Protein AF-A0A7C8DR18-F1 (afdb_monomer)

Secondary structure (DSSP, 8-state):
-HHHHHHHHHHHHHHHHHHHHHTHHHHSSEE--EEEETTEEEE---EEHHHHHHHHHHHHHHHHHHHHHHHHHHHHHHHHHHHHHHHHHHHHHHHHHHS-------------S---

Mean predicted aligned error: 16.56 Å

pLDDT: mean 70.74, std 14.82, range [39.31, 89.0]

Radius of gyration: 35.94 Å; Cα contacts (8 Å, |Δi|>4): 37; chains: 1; bounding box: 86×58×85 Å

Solvent-accessible surface area (backbone atoms only — not comparable to full-atom values): 6935 Å² total; per-residue (Å²): 110,72,65,58,55,51,51,51,52,53,53,51,52,51,51,53,50,53,52,49,64,72,41,38,73,74,27,62,43,64,45,65,54,76,51,83,48,101,88,47,88,53,81,47,75,62,44,33,48,48,58,55,51,50,52,55,48,51,52,50,52,51,52,52,50,54,51,56,51,51,53,56,52,52,54,53,51,53,54,52,52,52,53,50,50,53,54,51,51,53,50,51,52,51,52,66,68,66,45,80,77,77,75,70,80,82,75,86,92,76,94,78,78,77,95,124

Sequence (116 aa):
MRHLKVIVVILFLLVVVVLAVQNYAALSTPISFKAHLFFFEHDTDGMSVFMIAIIAFLVGVIAVWVYGIGERLSIKKELNSLTKEVREKEKELNSLRNLPVTTRDMEPEKLAEAQD

Foldseek 3Di:
DVVVVVVVVVVVVVVVVVVCVVCVVVQQDFDFDQDPDVPDGDGDDRDGNVVVVVVVVVVVVVVVVVVVVVVVVVVVVVVVVVVVVVVVVVVVVVVVVPPPPCPPDDDDDPPDDDPD

Structure (mmCIF, N/CA/C/O backbone):
data_AF-A0A7C8DR18-F1
#
_entry.id   AF-A0A7C8DR18-F1
#
loop_
_atom_site.group_PDB
_atom_site.id
_atom_site.type_symbol
_atom_site.label_atom_id
_atom_site.label_alt_id
_atom_site.label_comp_id
_atom_site.label_asym_id
_atom_site.label_entity_id
_atom_site.label_seq_id
_atom_site.pdbx_PDB_ins_code
_atom_site.Cartn_x
_atom_site.Cartn_y
_atom_site.Cartn_z
_atom_site.occupancy
_atom_site.B_iso_or_equiv
_atom_site.auth_seq_id
_atom_site.auth_comp_id
_atom_site.auth_asym_id
_atom_site.auth_atom_id
_atom_site.pdbx_PDB_model_num
ATOM 1 N N . MET A 1 1 ? -8.140 -20.558 7.141 1.00 61.03 1 MET A N 1
ATOM 2 C CA . MET A 1 1 ? -8.002 -19.639 5.980 1.00 61.03 1 MET A CA 1
ATOM 3 C C . MET A 1 1 ? -6.927 -18.556 6.137 1.00 61.03 1 MET A C 1
ATOM 5 O O . MET A 1 1 ? -6.350 -18.172 5.128 1.00 61.03 1 MET A O 1
ATOM 9 N N . ARG A 1 2 ? -6.621 -18.060 7.353 1.00 62.91 2 ARG A N 1
ATOM 10 C CA . ARG A 1 2 ? -5.602 -17.005 7.564 1.00 62.91 2 ARG A CA 1
ATOM 11 C C . ARG A 1 2 ? -4.216 -17.381 7.019 1.00 62.91 2 ARG A C 1
ATOM 13 O O . ARG A 1 2 ? -3.604 -16.585 6.325 1.00 62.91 2 ARG A O 1
ATOM 20 N N . HIS A 1 3 ? -3.769 -18.611 7.266 1.00 67.81 3 HIS A N 1
ATOM 21 C CA . HIS A 1 3 ? -2.468 -19.107 6.797 1.00 67.81 3 HIS A CA 1
ATOM 22 C C . HIS A 1 3 ? -2.400 -19.277 5.274 1.00 67.81 3 HIS A C 1
ATOM 24 O O . HIS A 1 3 ? -1.394 -18.930 4.671 1.00 67.81 3 HIS A O 1
ATOM 30 N N . LEU A 1 4 ? -3.492 -19.722 4.641 1.00 81.94 4 LEU A N 1
ATOM 31 C CA . LEU A 1 4 ? -3.562 -19.856 3.183 1.00 81.94 4 LEU A CA 1
ATOM 32 C C . LEU A 1 4 ? -3.484 -18.489 2.488 1.00 81.94 4 LEU A C 1
ATOM 34 O O . LEU A 1 4 ? -2.747 -18.343 1.522 1.00 81.94 4 LEU A O 1
ATOM 38 N N . LYS A 1 5 ? -4.166 -17.466 3.027 1.00 76.38 5 LYS A N 1
ATOM 39 C CA . LYS A 1 5 ? -4.041 -16.083 2.533 1.00 76.38 5 LYS A CA 1
ATOM 40 C C . LYS A 1 5 ? -2.600 -15.576 2.635 1.00 76.38 5 LYS A C 1
ATOM 42 O O . LYS A 1 5 ? -2.105 -14.984 1.688 1.00 76.38 5 LYS A O 1
ATOM 47 N N . VAL A 1 6 ? -1.914 -15.849 3.747 1.00 80.19 6 VAL A N 1
ATOM 48 C CA . VAL A 1 6 ? -0.505 -15.456 3.932 1.00 80.19 6 VAL A CA 1
ATOM 49 C C . VAL A 1 6 ? 0.408 -16.158 2.923 1.00 80.19 6 VAL A C 1
ATOM 51 O O . VAL A 1 6 ? 1.242 -15.504 2.310 1.00 80.19 6 VAL A O 1
ATOM 54 N N . ILE A 1 7 ? 0.213 -17.458 2.693 1.00 84.81 7 ILE A N 1
ATOM 55 C CA . ILE A 1 7 ? 0.986 -18.228 1.707 1.00 84.81 7 ILE A CA 1
ATOM 56 C C . ILE A 1 7 ? 0.785 -17.675 0.292 1.00 84.81 7 ILE A C 1
ATOM 58 O O . ILE A 1 7 ? 1.761 -17.482 -0.426 1.00 84.81 7 ILE A O 1
ATOM 62 N N . VAL A 1 8 ? -0.455 -17.362 -0.096 1.00 86.38 8 VAL A N 1
ATOM 63 C CA . VAL A 1 8 ? -0.754 -16.775 -1.413 1.00 86.38 8 VAL A CA 1
ATOM 64 C C . VAL A 1 8 ? -0.111 -15.396 -1.568 1.00 86.38 8 VAL A C 1
ATOM 66 O O . VAL A 1 8 ? 0.454 -15.108 -2.617 1.00 86.38 8 VAL A O 1
ATOM 69 N N . VAL A 1 9 ? -0.138 -14.563 -0.524 1.00 85.31 9 VAL A N 1
ATOM 70 C CA . VAL A 1 9 ? 0.516 -13.244 -0.539 1.00 85.31 9 VAL A CA 1
ATOM 71 C C . VAL A 1 9 ? 2.032 -13.376 -0.692 1.00 85.31 9 VAL A C 1
ATOM 73 O O . VAL A 1 9 ? 2.625 -12.650 -1.484 1.00 85.31 9 VAL A O 1
ATOM 76 N N . ILE A 1 10 ? 2.660 -14.320 0.014 1.00 84.44 10 ILE A N 1
ATOM 77 C CA . ILE A 1 10 ? 4.102 -14.580 -0.102 1.00 84.44 10 ILE A CA 1
ATOM 78 C C . ILE A 1 10 ? 4.453 -15.083 -1.507 1.00 84.44 10 ILE A C 1
ATOM 80 O O . ILE A 1 10 ? 5.421 -14.613 -2.100 1.00 84.44 10 ILE A O 1
ATOM 84 N N . LEU A 1 11 ? 3.656 -16.001 -2.061 1.00 88.31 11 LEU A N 1
ATOM 85 C CA . LEU A 1 11 ? 3.866 -16.524 -3.410 1.00 88.31 11 LEU A CA 1
ATOM 86 C C . LEU A 1 11 ? 3.733 -15.415 -4.462 1.00 88.31 11 LEU A C 1
ATOM 88 O O . LEU A 1 11 ? 4.571 -15.299 -5.351 1.00 88.31 11 LEU A O 1
ATOM 92 N N . PHE A 1 12 ? 2.713 -14.566 -4.330 1.00 87.62 12 PHE A N 1
ATOM 93 C CA . PHE A 1 12 ? 2.510 -13.414 -5.201 1.00 87.62 12 PHE A CA 1
ATOM 94 C C . PHE A 1 12 ? 3.686 -12.433 -5.127 1.00 87.62 12 PHE A C 1
ATOM 96 O O . PHE A 1 12 ? 4.215 -12.036 -6.163 1.00 87.62 12 PHE A O 1
ATOM 103 N N . LEU A 1 13 ? 4.146 -12.099 -3.916 1.00 86.81 13 LEU A N 1
ATOM 104 C CA . LEU A 1 13 ? 5.317 -11.244 -3.711 1.00 86.81 13 LEU A CA 1
ATOM 105 C C . LEU A 1 13 ? 6.555 -11.820 -4.414 1.00 86.81 13 LEU A C 1
ATOM 107 O O . LEU A 1 13 ? 7.287 -11.090 -5.077 1.00 86.81 13 LEU A O 1
ATOM 111 N N . LEU A 1 14 ? 6.769 -13.132 -4.305 1.00 83.31 14 LEU A N 1
ATOM 112 C CA . LEU A 1 14 ? 7.896 -13.811 -4.937 1.00 83.31 14 LEU A CA 1
ATOM 113 C C . LEU A 1 14 ? 7.827 -13.707 -6.465 1.00 83.31 14 LEU A C 1
ATOM 115 O O . LEU A 1 14 ? 8.828 -13.373 -7.094 1.00 83.31 14 LEU A O 1
ATOM 119 N N . VAL A 1 15 ? 6.650 -13.917 -7.062 1.00 85.00 15 VAL A N 1
ATOM 120 C CA . VAL A 1 15 ? 6.445 -13.748 -8.511 1.00 85.00 15 VAL A CA 1
ATOM 121 C C . VAL A 1 15 ? 6.756 -12.316 -8.946 1.00 85.00 15 VAL A C 1
ATOM 123 O O . VAL A 1 15 ? 7.466 -12.124 -9.930 1.00 85.00 15 VAL A O 1
ATOM 126 N N . VAL A 1 16 ? 6.289 -11.314 -8.197 1.00 82.75 16 VAL A N 1
ATOM 127 C CA . VAL A 1 16 ? 6.580 -9.899 -8.479 1.00 82.75 16 VAL A CA 1
ATOM 128 C C . VAL A 1 16 ? 8.088 -9.630 -8.463 1.00 82.75 16 VAL A C 1
ATOM 130 O O . VAL A 1 16 ? 8.603 -8.999 -9.384 1.00 82.75 16 VAL A O 1
ATOM 133 N N . VAL A 1 17 ? 8.814 -10.148 -7.467 1.00 79.50 17 VAL A N 1
ATOM 134 C CA . VAL A 1 17 ? 10.276 -9.995 -7.375 1.00 79.50 17 VAL A CA 1
ATOM 135 C C . VAL A 1 17 ? 10.979 -10.672 -8.550 1.00 79.50 17 VAL A C 1
ATOM 137 O O . VAL A 1 17 ? 11.855 -10.069 -9.166 1.00 79.50 17 VAL A O 1
ATOM 140 N N . VAL A 1 18 ? 10.587 -11.899 -8.900 1.00 81.44 18 VAL A N 1
ATOM 141 C CA . VAL A 1 18 ? 11.178 -12.632 -10.029 1.00 81.44 18 VAL A CA 1
ATOM 142 C C . VAL A 1 18 ? 10.956 -11.882 -11.342 1.00 81.44 18 VAL A C 1
ATOM 144 O O . VAL A 1 18 ? 11.904 -11.706 -12.106 1.00 81.44 18 VAL A O 1
ATOM 147 N N . LEU A 1 19 ? 9.741 -11.384 -11.586 1.00 79.06 19 LEU A N 1
ATOM 148 C CA . LEU A 1 19 ? 9.434 -10.584 -12.773 1.00 79.06 19 LEU A CA 1
ATOM 149 C C . LEU A 1 19 ? 10.243 -9.285 -12.811 1.00 79.06 19 LEU A C 1
ATOM 151 O O . LEU A 1 19 ? 10.739 -8.923 -13.876 1.00 79.06 19 LEU A O 1
ATOM 155 N N . ALA A 1 20 ? 10.420 -8.613 -11.671 1.00 75.50 20 ALA A N 1
ATOM 156 C CA . ALA A 1 20 ? 11.222 -7.397 -11.579 1.00 75.50 20 ALA A CA 1
ATOM 157 C C . ALA A 1 20 ? 12.706 -7.655 -11.883 1.00 75.50 20 ALA A C 1
ATOM 159 O O . ALA A 1 20 ? 13.315 -6.898 -12.635 1.00 75.50 20 ALA A O 1
ATOM 160 N N . VAL A 1 21 ? 13.281 -8.741 -11.353 1.00 73.94 21 VAL A N 1
ATOM 161 C CA . VAL A 1 21 ? 14.678 -9.125 -11.621 1.00 73.94 21 VAL A CA 1
ATOM 162 C C . VAL A 1 21 ? 14.869 -9.511 -13.089 1.00 73.94 21 VAL A C 1
ATOM 164 O O . VAL A 1 21 ? 15.827 -9.070 -13.717 1.00 73.94 21 VAL A O 1
ATOM 167 N N . GLN A 1 22 ? 13.945 -10.285 -13.665 1.00 74.12 22 GLN A N 1
ATOM 168 C CA . GLN A 1 22 ? 14.015 -10.679 -15.077 1.00 74.12 22 GLN A CA 1
ATOM 169 C C . GLN A 1 22 ? 13.854 -9.489 -16.031 1.00 74.12 22 GLN A C 1
ATOM 171 O O . GLN A 1 22 ? 14.515 -9.435 -17.064 1.00 74.12 22 GLN A O 1
ATOM 176 N N . ASN A 1 23 ? 13.015 -8.512 -15.680 1.00 75.88 23 ASN A N 1
ATOM 177 C CA . ASN A 1 23 ? 12.769 -7.321 -16.495 1.00 75.88 23 ASN A CA 1
ATOM 178 C C . ASN A 1 23 ? 13.649 -6.127 -16.100 1.00 75.88 23 ASN A C 1
ATOM 180 O O . ASN A 1 23 ? 13.393 -5.008 -16.544 1.00 75.88 23 ASN A O 1
ATOM 184 N N . TYR A 1 24 ? 14.702 -6.339 -15.303 1.00 74.44 24 TYR A N 1
ATOM 185 C CA . TYR A 1 24 ? 15.544 -5.259 -14.785 1.00 74.44 24 TYR A CA 1
ATOM 186 C C . TYR A 1 24 ? 16.126 -4.378 -15.900 1.00 74.44 24 TYR A C 1
ATOM 188 O O . TYR A 1 24 ? 16.076 -3.156 -15.805 1.00 74.44 24 TYR A O 1
ATOM 196 N N . ALA A 1 25 ? 16.580 -4.977 -17.006 1.00 70.62 25 ALA A N 1
ATOM 197 C CA . ALA A 1 25 ? 17.108 -4.231 -18.150 1.00 70.62 25 ALA A CA 1
ATOM 198 C C . ALA A 1 25 ? 16.072 -3.271 -18.767 1.00 70.62 25 ALA A C 1
ATOM 200 O O . ALA A 1 25 ? 16.404 -2.129 -19.067 1.00 70.62 25 ALA A O 1
ATOM 201 N N . ALA A 1 26 ? 14.814 -3.704 -18.896 1.00 69.50 26 ALA A N 1
ATOM 202 C CA . ALA A 1 26 ? 13.714 -2.872 -19.386 1.00 69.50 26 ALA A CA 1
ATOM 203 C C . ALA A 1 26 ? 13.226 -1.852 -18.338 1.00 69.50 26 ALA A C 1
ATOM 205 O O . ALA A 1 26 ? 12.673 -0.815 -18.685 1.00 69.50 26 ALA A O 1
ATOM 206 N N . LEU A 1 27 ? 13.440 -2.117 -17.047 1.00 69.62 27 LEU A N 1
ATOM 207 C CA . LEU A 1 27 ? 13.124 -1.178 -15.968 1.00 6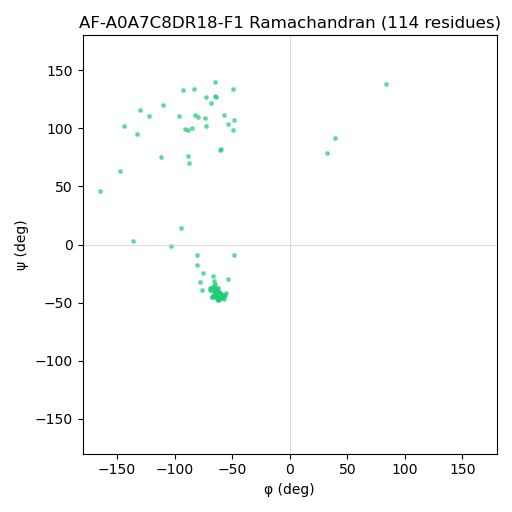9.62 27 LEU A CA 1
ATOM 208 C C . LEU A 1 27 ? 14.179 -0.070 -15.837 1.00 69.62 27 LEU A C 1
ATOM 210 O O . LEU A 1 27 ? 13.843 1.059 -15.480 1.00 69.62 27 LEU A O 1
ATOM 214 N N . SER A 1 28 ? 15.444 -0.371 -16.135 1.00 70.69 28 SER A N 1
ATOM 215 C CA . SER A 1 28 ? 16.559 0.580 -16.079 1.00 70.69 28 SER A CA 1
ATOM 216 C C . SER A 1 28 ? 16.664 1.492 -17.302 1.00 70.69 28 SER A C 1
ATOM 218 O O . SER A 1 28 ? 17.438 2.447 -17.259 1.00 70.69 28 SER A O 1
ATOM 220 N N . THR A 1 29 ? 15.897 1.258 -18.373 1.00 72.69 29 THR A N 1
ATOM 221 C CA . THR A 1 29 ? 15.886 2.185 -19.511 1.00 72.69 29 THR A CA 1
ATOM 222 C C . THR A 1 29 ? 15.317 3.542 -19.082 1.00 72.69 29 THR A C 1
ATOM 224 O O . THR A 1 29 ? 14.224 3.583 -18.503 1.00 72.69 29 THR A O 1
ATOM 227 N N . PRO A 1 30 ? 16.031 4.652 -19.342 1.00 65.19 30 PRO A N 1
ATOM 228 C CA . PRO A 1 30 ? 15.522 5.984 -19.059 1.00 65.19 30 PRO A CA 1
ATOM 229 C C . PRO A 1 30 ? 14.368 6.281 -20.016 1.00 65.19 30 PRO A C 1
ATOM 231 O O . PRO A 1 30 ? 14.539 6.235 -21.235 1.00 65.19 30 PRO A O 1
ATOM 234 N N . ILE A 1 31 ? 13.188 6.567 -19.468 1.00 64.62 31 ILE A N 1
ATOM 235 C CA . ILE A 1 31 ? 12.039 7.012 -20.254 1.00 64.62 31 ILE A CA 1
ATOM 236 C C . ILE A 1 31 ? 11.804 8.480 -19.921 1.00 64.62 31 ILE A C 1
ATOM 238 O O . ILE A 1 31 ? 11.552 8.845 -18.774 1.00 64.62 31 ILE A O 1
ATOM 242 N N . SER A 1 32 ? 11.885 9.337 -20.934 1.00 58.59 32 SER A N 1
ATOM 243 C CA . SER A 1 32 ? 11.460 10.729 -20.813 1.00 58.59 32 SER A CA 1
ATOM 244 C C . SER A 1 32 ? 9.944 10.788 -20.946 1.00 58.59 32 SER A C 1
ATOM 246 O O . SER A 1 32 ? 9.390 10.556 -22.021 1.00 58.59 32 SER A O 1
ATOM 248 N N . PHE A 1 33 ? 9.260 11.082 -19.843 1.00 58.34 33 PHE A N 1
ATOM 249 C CA . PHE A 1 33 ? 7.818 11.287 -19.847 1.00 58.34 33 PHE A CA 1
ATOM 250 C C . PHE A 1 33 ? 7.521 12.722 -20.283 1.00 58.34 33 PHE A C 1
ATOM 252 O O . PHE A 1 33 ? 7.797 13.671 -19.553 1.00 58.34 33 PHE A O 1
ATOM 259 N N . LYS A 1 34 ? 6.937 12.876 -21.474 1.00 55.28 34 LYS A N 1
ATOM 260 C CA . LYS A 1 34 ? 6.336 14.139 -21.913 1.00 55.28 34 LYS A CA 1
ATOM 261 C C . LYS A 1 34 ? 4.884 14.166 -21.450 1.00 55.28 34 LYS A C 1
ATOM 263 O O . LYS A 1 34 ? 4.018 13.553 -22.070 1.00 55.28 34 LYS A O 1
ATOM 268 N N . ALA A 1 35 ? 4.625 14.838 -20.334 1.00 52.41 35 ALA A N 1
ATOM 269 C CA . ALA A 1 35 ? 3.266 15.085 -19.873 1.00 52.41 35 ALA A CA 1
ATOM 270 C C . ALA A 1 35 ? 2.734 16.346 -20.565 1.00 52.41 35 ALA A C 1
ATOM 272 O O . ALA A 1 35 ? 3.057 17.461 -20.170 1.00 52.41 35 ALA A O 1
ATOM 273 N N . HIS A 1 36 ? 1.926 16.171 -21.612 1.00 50.69 36 HIS A N 1
ATOM 274 C CA . HIS A 1 36 ? 1.199 17.272 -22.248 1.00 50.69 36 HIS A CA 1
ATOM 275 C C . HIS A 1 36 ? -0.146 17.434 -21.535 1.00 50.69 36 HIS A C 1
ATOM 277 O O . HIS A 1 36 ? -1.185 16.952 -21.984 1.00 50.69 36 HIS A O 1
ATOM 283 N N . LEU A 1 37 ? -0.116 18.034 -20.342 1.00 54.28 37 LEU A N 1
ATOM 284 C CA . LEU A 1 37 ? -1.338 18.491 -19.688 1.00 54.28 37 LEU A CA 1
ATOM 285 C C . LEU A 1 37 ? -1.672 19.863 -20.273 1.00 54.28 37 LEU A C 1
ATOM 287 O O . LEU A 1 37 ? -0.791 20.709 -20.360 1.00 54.28 37 LEU A O 1
ATOM 291 N N . PHE A 1 38 ? -2.934 20.085 -20.642 1.00 51.03 38 PHE A N 1
ATOM 292 C CA . PHE A 1 38 ? -3.460 21.235 -21.408 1.00 51.03 38 PHE A CA 1
ATOM 293 C C . PHE A 1 38 ? -3.034 22.649 -20.918 1.00 51.03 38 PHE A C 1
ATOM 295 O O . PHE A 1 38 ? -3.303 23.629 -21.602 1.00 51.03 38 PHE A O 1
ATOM 302 N N . PHE A 1 39 ? -2.384 22.767 -19.750 1.00 52.72 39 PHE A N 1
ATOM 303 C CA . PHE A 1 39 ? -1.876 24.004 -19.137 1.00 52.72 39 PHE A CA 1
ATOM 304 C C . PHE A 1 39 ? -0.457 23.911 -18.528 1.00 52.72 39 PHE A C 1
ATOM 306 O O . PHE A 1 39 ? -0.004 24.878 -17.919 1.00 52.72 39 PHE A O 1
ATOM 313 N N . PHE A 1 40 ? 0.248 22.780 -18.640 1.00 48.28 40 PHE A N 1
ATOM 314 C CA . PHE A 1 40 ? 1.556 22.581 -18.002 1.00 48.28 40 PHE A CA 1
ATOM 315 C C . PHE A 1 40 ? 2.464 21.736 -18.904 1.00 48.28 40 PHE A C 1
ATOM 317 O O . PHE A 1 40 ? 2.328 20.515 -18.973 1.00 48.28 40 PHE A O 1
ATOM 324 N N . GLU A 1 41 ? 3.392 22.394 -19.599 1.00 50.66 41 GLU A N 1
ATOM 325 C CA . GLU A 1 41 ? 4.487 21.741 -20.317 1.00 50.66 41 GLU A CA 1
ATOM 326 C C . GLU A 1 41 ? 5.679 21.635 -19.366 1.00 50.66 41 GLU A C 1
ATOM 328 O O . GLU A 1 41 ? 6.399 22.603 -19.126 1.00 50.66 41 GLU A O 1
ATO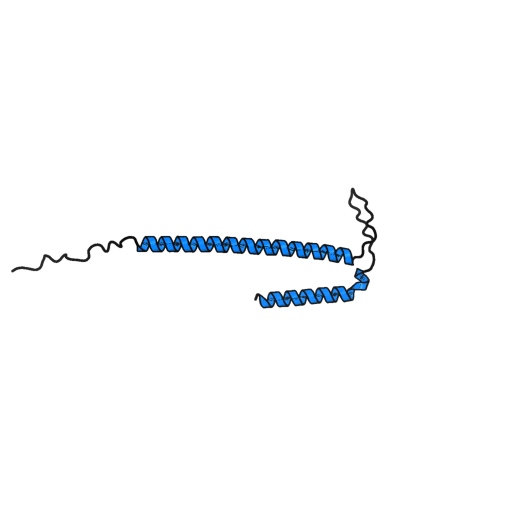M 333 N N . HIS A 1 42 ? 5.854 20.459 -18.769 1.00 51.69 42 HIS A N 1
ATOM 334 C CA . HIS A 1 42 ? 7.034 20.155 -17.971 1.00 51.69 42 HIS A CA 1
ATOM 335 C C . HIS A 1 42 ? 7.715 18.922 -18.560 1.00 51.69 42 HIS A C 1
ATOM 337 O O . HIS A 1 42 ? 7.173 17.816 -18.508 1.00 51.69 42 HIS A O 1
ATOM 343 N N . ASP A 1 43 ? 8.894 19.123 -19.146 1.00 54.28 43 ASP A N 1
ATOM 344 C CA . ASP A 1 43 ? 9.782 18.027 -19.509 1.00 54.28 43 ASP A CA 1
ATOM 345 C C . ASP A 1 43 ? 10.394 17.487 -18.210 1.00 54.28 43 ASP A C 1
ATOM 347 O O . ASP A 1 43 ? 11.186 18.154 -17.548 1.00 54.28 43 ASP A O 1
ATOM 351 N N . THR A 1 44 ? 9.973 16.290 -17.801 1.00 56.97 44 THR A N 1
ATOM 352 C CA . THR A 1 44 ? 10.613 15.581 -16.690 1.00 56.97 44 THR A CA 1
ATOM 353 C C . THR A 1 44 ? 11.966 15.061 -17.167 1.00 56.97 44 THR A C 1
ATOM 355 O O . THR A 1 44 ? 12.041 14.368 -18.189 1.00 56.97 44 THR A O 1
ATOM 358 N N . ASP A 1 45 ? 13.028 15.392 -16.425 1.00 59.25 45 ASP A 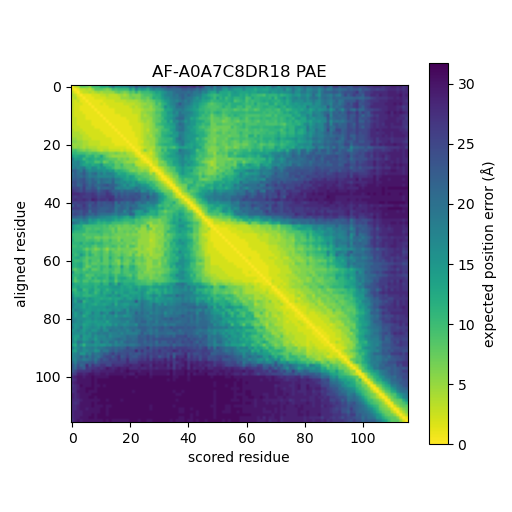N 1
ATOM 359 C CA . ASP A 1 45 ? 14.354 14.797 -16.605 1.00 59.25 45 ASP A CA 1
ATOM 360 C C . ASP A 1 45 ? 14.216 13.272 -16.651 1.00 59.25 45 ASP A C 1
ATOM 362 O O . ASP A 1 45 ? 13.475 12.692 -15.857 1.00 59.25 45 ASP A O 1
ATOM 366 N N . GLY A 1 46 ? 14.884 12.630 -17.617 1.00 59.78 46 GLY A N 1
ATOM 367 C CA . GLY A 1 46 ? 14.701 11.214 -17.944 1.00 59.78 46 GLY A CA 1
ATOM 368 C C . GLY A 1 46 ? 14.748 10.313 -16.710 1.00 59.78 46 GLY A C 1
ATOM 369 O O . GLY A 1 46 ? 15.822 9.950 -16.233 1.00 59.78 46 GLY A O 1
ATOM 370 N N . MET A 1 47 ? 13.573 9.937 -16.204 1.00 64.19 47 MET A N 1
ATOM 371 C CA . MET A 1 47 ? 13.441 9.119 -15.009 1.00 64.19 47 MET A CA 1
ATOM 372 C C . MET A 1 47 ? 13.368 7.653 -15.429 1.00 64.19 47 MET A C 1
ATOM 374 O O . MET A 1 47 ? 12.639 7.269 -16.344 1.00 64.19 47 MET A O 1
ATOM 378 N N . SER A 1 48 ? 14.147 6.805 -14.764 1.00 74.56 48 SER A N 1
ATOM 379 C CA . SER A 1 48 ? 14.080 5.363 -14.990 1.00 74.56 48 SER A CA 1
ATOM 380 C C . SER A 1 48 ? 12.711 4.830 -14.560 1.00 74.56 48 SER A C 1
ATOM 382 O O . SER A 1 48 ? 12.191 5.202 -13.504 1.00 74.56 48 SER A O 1
ATOM 384 N N . VAL A 1 49 ? 12.150 3.903 -15.341 1.00 75.00 49 VAL A N 1
ATOM 385 C CA . VAL A 1 49 ? 10.890 3.206 -15.016 1.00 75.00 49 VAL A CA 1
ATOM 386 C C . VAL A 1 49 ? 10.951 2.556 -13.632 1.00 75.00 49 VAL A C 1
ATOM 388 O O . VAL A 1 49 ? 9.948 2.493 -12.923 1.00 75.00 49 VAL A O 1
ATOM 391 N N . PHE A 1 50 ? 12.144 2.148 -13.202 1.00 74.88 50 PHE A N 1
ATOM 392 C CA . PHE A 1 50 ? 12.401 1.626 -11.868 1.00 74.88 50 PHE A CA 1
ATOM 393 C C . PHE A 1 50 ? 12.019 2.600 -10.738 1.00 74.88 50 PHE A C 1
ATOM 395 O O . PHE A 1 50 ? 11.386 2.186 -9.768 1.00 74.88 50 PHE A O 1
ATOM 402 N N . MET A 1 51 ? 12.336 3.895 -10.861 1.00 69.31 51 MET A N 1
ATOM 403 C CA . MET A 1 51 ? 11.957 4.898 -9.852 1.00 69.31 51 MET A CA 1
ATOM 404 C C . MET A 1 51 ? 10.439 5.058 -9.765 1.00 69.31 51 MET A C 1
ATOM 406 O O . MET A 1 51 ? 9.883 5.104 -8.669 1.00 69.31 51 MET A O 1
ATOM 410 N N . ILE A 1 52 ? 9.762 5.083 -10.911 1.00 78.56 52 ILE A N 1
ATOM 411 C CA . ILE A 1 52 ? 8.300 5.189 -10.980 1.00 78.56 52 ILE A CA 1
ATOM 412 C C . ILE A 1 52 ? 7.650 3.960 -10.343 1.00 78.56 52 ILE A C 1
ATOM 414 O O . ILE A 1 52 ? 6.724 4.095 -9.544 1.00 78.56 52 ILE A O 1
ATOM 418 N N . ALA A 1 53 ? 8.174 2.768 -10.638 1.00 79.88 53 ALA A N 1
ATOM 419 C CA . ALA A 1 53 ? 7.717 1.526 -10.032 1.00 79.88 53 ALA A CA 1
ATOM 420 C C . ALA A 1 53 ? 7.893 1.535 -8.504 1.00 79.88 53 ALA A C 1
ATOM 422 O O . ALA A 1 53 ? 6.975 1.138 -7.789 1.00 79.88 53 ALA A O 1
ATOM 423 N N . ILE A 1 54 ? 9.024 2.040 -7.991 1.00 80.31 54 ILE A N 1
ATOM 424 C CA . ILE A 1 54 ? 9.254 2.183 -6.546 1.00 80.31 54 ILE A CA 1
ATOM 425 C C . ILE A 1 54 ? 8.248 3.146 -5.921 1.00 80.31 54 ILE A C 1
ATOM 427 O O . ILE A 1 54 ? 7.660 2.811 -4.897 1.00 80.31 54 ILE A O 1
ATOM 431 N N . ILE A 1 55 ? 8.034 4.323 -6.514 1.00 80.25 55 ILE A N 1
ATOM 432 C CA . ILE A 1 55 ? 7.103 5.323 -5.975 1.00 80.25 55 ILE A CA 1
ATOM 433 C C . ILE A 1 55 ? 5.679 4.758 -5.953 1.00 80.25 55 ILE A C 1
ATOM 435 O O . ILE A 1 55 ? 5.010 4.821 -4.922 1.00 80.25 55 ILE A O 1
ATOM 439 N N . ALA A 1 56 ? 5.233 4.144 -7.052 1.00 84.00 56 ALA A N 1
ATOM 440 C CA . ALA A 1 56 ? 3.920 3.513 -7.136 1.00 84.00 56 ALA A CA 1
ATOM 441 C C . ALA A 1 56 ? 3.763 2.375 -6.112 1.00 84.00 56 ALA A C 1
ATOM 443 O O . ALA A 1 56 ? 2.730 2.277 -5.446 1.00 84.00 56 ALA A O 1
ATOM 444 N N . PHE A 1 57 ? 4.803 1.555 -5.931 1.00 83.31 57 PHE A N 1
ATOM 445 C CA . PHE A 1 57 ? 4.825 0.517 -4.905 1.00 83.31 57 PHE A CA 1
ATOM 446 C C . PHE A 1 57 ? 4.727 1.115 -3.498 1.00 83.31 57 PHE A C 1
ATOM 448 O O . PHE A 1 57 ? 3.915 0.653 -2.700 1.00 83.31 57 PHE A O 1
ATOM 455 N N . LEU A 1 58 ? 5.491 2.170 -3.200 1.00 86.31 58 LEU A N 1
ATOM 456 C CA . LEU A 1 58 ? 5.463 2.845 -1.902 1.00 86.31 58 LEU A CA 1
ATOM 457 C C . LEU A 1 58 ? 4.069 3.393 -1.587 1.00 86.31 58 LEU A C 1
ATOM 459 O O . LEU A 1 58 ? 3.558 3.191 -0.487 1.00 86.31 58 LEU A O 1
ATOM 463 N N . VAL A 1 59 ? 3.436 4.047 -2.564 1.00 89.00 59 VAL A N 1
ATOM 464 C CA . VAL A 1 59 ? 2.068 4.563 -2.437 1.00 89.00 59 VAL A CA 1
ATOM 465 C C . VAL A 1 59 ? 1.090 3.421 -2.172 1.00 89.00 59 VAL A C 1
ATOM 467 O O . VAL A 1 59 ? 0.262 3.525 -1.268 1.00 89.00 59 VAL A O 1
ATOM 470 N N . GLY A 1 60 ? 1.222 2.304 -2.892 1.00 85.00 60 GLY A N 1
ATOM 471 C CA . GLY A 1 60 ? 0.430 1.099 -2.652 1.00 85.00 60 GLY A CA 1
ATOM 472 C C . GLY A 1 60 ? 0.614 0.541 -1.237 1.00 85.00 60 GLY A C 1
ATOM 473 O O . GLY A 1 60 ? -0.370 0.240 -0.563 1.00 85.00 60 GLY A O 1
ATOM 474 N N . VAL A 1 61 ? 1.854 0.462 -0.745 1.00 84.88 61 VAL A N 1
ATOM 475 C CA . VAL A 1 61 ? 2.164 0.006 0.621 1.00 84.88 61 VAL A CA 1
ATOM 476 C C . VAL A 1 61 ? 1.536 0.927 1.661 1.00 84.88 61 VAL A C 1
ATOM 478 O O . VAL A 1 61 ? 0.911 0.441 2.602 1.00 84.88 61 VAL A O 1
ATOM 481 N N . ILE A 1 62 ? 1.652 2.244 1.484 1.00 88.44 62 ILE A N 1
ATOM 482 C CA . ILE A 1 62 ? 1.044 3.228 2.386 1.00 88.44 62 ILE A CA 1
ATOM 483 C C . ILE A 1 62 ? -0.481 3.085 2.372 1.00 88.44 62 ILE A C 1
ATOM 485 O O . ILE A 1 62 ? -1.094 3.043 3.437 1.00 88.44 62 ILE A O 1
ATOM 489 N N . ALA A 1 63 ? -1.100 2.948 1.198 1.00 85.44 63 ALA A N 1
ATOM 490 C CA . ALA A 1 63 ? -2.544 2.776 1.074 1.00 85.44 63 ALA A CA 1
ATOM 491 C C . ALA A 1 63 ? -3.036 1.505 1.787 1.00 85.44 63 ALA A C 1
ATOM 493 O O . ALA A 1 63 ? -3.985 1.561 2.570 1.00 85.44 63 ALA A O 1
ATOM 494 N N . VAL A 1 64 ? -2.355 0.372 1.584 1.00 86.62 64 VAL A N 1
ATOM 495 C CA . VAL A 1 64 ? -2.670 -0.893 2.267 1.00 86.62 64 VAL A CA 1
ATOM 496 C C . VAL A 1 64 ? -2.455 -0.774 3.776 1.00 86.62 64 VAL A C 1
ATOM 498 O O . VAL A 1 64 ? -3.272 -1.269 4.551 1.00 86.62 64 VAL A O 1
ATOM 501 N N . TRP A 1 65 ? -1.390 -0.099 4.211 1.00 83.69 65 TRP A N 1
ATOM 502 C CA . TRP A 1 65 ? -1.105 0.127 5.627 1.00 83.69 65 TRP A CA 1
ATOM 503 C C . TRP A 1 65 ? -2.203 0.956 6.304 1.00 83.69 65 TRP A C 1
ATOM 505 O O . TRP A 1 65 ? -2.724 0.550 7.345 1.00 83.69 65 TRP A O 1
ATOM 515 N N . VAL A 1 66 ? -2.619 2.064 5.681 1.00 83.25 66 VAL A N 1
ATOM 516 C CA . VAL A 1 66 ? -3.711 2.915 6.175 1.00 83.25 66 VAL A CA 1
ATOM 517 C C . VAL A 1 66 ? -5.030 2.142 6.218 1.00 83.25 66 VAL A C 1
ATOM 519 O O . VAL A 1 66 ? -5.727 2.178 7.235 1.00 83.25 66 VAL A O 1
ATOM 522 N N . TYR A 1 67 ? -5.354 1.395 5.160 1.00 83.19 67 TYR A N 1
ATOM 523 C CA . TYR A 1 67 ? -6.566 0.576 5.107 1.00 83.19 67 TYR A CA 1
ATOM 524 C C . TYR A 1 67 ? -6.576 -0.500 6.205 1.00 83.19 67 TYR A C 1
ATOM 526 O O . TYR A 1 67 ? -7.550 -0.626 6.948 1.00 83.19 67 TYR A O 1
ATOM 534 N N . GLY A 1 68 ? -5.464 -1.221 6.381 1.00 84.25 68 GLY A N 1
ATOM 535 C CA . GLY A 1 68 ? -5.334 -2.264 7.400 1.00 84.25 68 GLY A CA 1
ATOM 536 C C . GLY A 1 68 ? -5.418 -1.731 8.834 1.00 84.25 68 GLY A C 1
ATOM 537 O O . GLY A 1 68 ? -5.966 -2.397 9.717 1.00 84.25 68 GLY A O 1
ATOM 538 N N . ILE A 1 69 ? -4.921 -0.514 9.085 1.00 82.31 69 ILE A N 1
ATOM 539 C CA . ILE A 1 69 ? -5.112 0.169 10.372 1.00 82.31 69 IL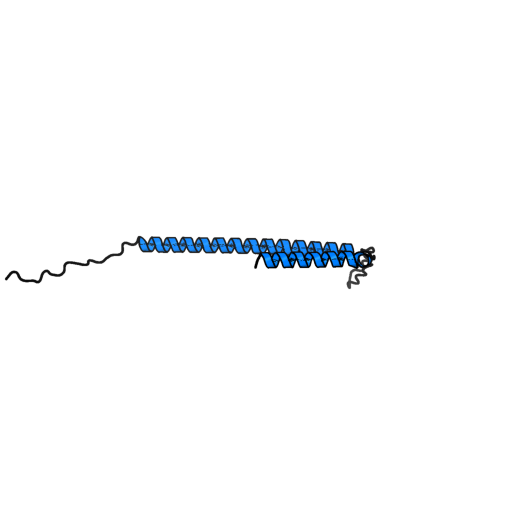E A CA 1
ATOM 540 C C . ILE A 1 69 ? -6.584 0.535 10.575 1.00 82.31 69 ILE A C 1
ATOM 542 O O . ILE A 1 69 ? -7.120 0.290 11.657 1.00 82.31 69 ILE A O 1
ATOM 546 N N . GLY A 1 70 ? -7.242 1.084 9.551 1.00 81.19 70 GLY A N 1
ATOM 547 C CA . GLY A 1 70 ? -8.658 1.446 9.602 1.00 81.19 70 GLY A CA 1
ATOM 548 C C . GLY A 1 70 ? -9.553 0.258 9.960 1.00 81.19 70 GLY A C 1
ATOM 549 O O . GLY A 1 70 ? -10.360 0.346 10.886 1.00 81.19 70 GLY A O 1
ATOM 550 N N . GLU A 1 71 ? -9.340 -0.882 9.306 1.00 82.31 71 GLU A N 1
ATOM 551 C CA . GLU A 1 71 ? -10.084 -2.121 9.555 1.00 82.31 71 GLU A CA 1
ATOM 552 C C . GLU A 1 71 ? -9.844 -2.662 10.977 1.00 82.31 71 GLU A C 1
ATOM 554 O O . GLU A 1 71 ? -10.765 -3.082 11.676 1.00 82.31 71 GLU A O 1
ATOM 559 N N . ARG A 1 72 ? -8.614 -2.568 11.495 1.00 82.56 72 ARG A N 1
ATOM 560 C CA . ARG A 1 72 ? -8.325 -2.965 12.882 1.00 82.56 72 ARG A CA 1
ATOM 561 C C . ARG A 1 72 ? -9.030 -2.072 13.911 1.00 82.56 72 ARG A C 1
ATOM 563 O O . ARG A 1 72 ? -9.364 -2.546 15.001 1.00 82.56 72 ARG A O 1
ATOM 570 N N . LEU A 1 73 ? -9.236 -0.792 13.600 1.00 79.75 73 LEU A N 1
ATOM 571 C CA . LEU A 1 73 ? -9.941 0.144 14.476 1.00 79.75 73 LEU A CA 1
ATOM 572 C C . LEU A 1 73 ? -11.457 -0.069 14.448 1.00 79.75 73 LEU A C 1
ATOM 574 O O . LEU A 1 73 ? -12.075 0.002 15.511 1.00 79.75 73 LEU A O 1
ATOM 578 N N . SER A 1 74 ? -12.056 -0.356 13.287 1.00 79.12 74 SER A N 1
ATOM 579 C CA . SER A 1 74 ? -13.486 -0.686 13.206 1.00 79.12 74 SER A CA 1
ATOM 580 C C . SER A 1 74 ? -13.798 -1.976 13.965 1.00 79.12 74 SER A C 1
ATOM 582 O O . SER A 1 74 ? -14.680 -1.965 14.821 1.00 79.12 74 SER A O 1
ATOM 584 N N . ILE A 1 75 ? -12.988 -3.025 13.779 1.00 81.69 75 ILE A N 1
ATOM 585 C CA . ILE A 1 75 ? -13.144 -4.304 14.490 1.00 81.69 75 ILE A CA 1
ATOM 586 C C . ILE A 1 75 ? -13.070 -4.102 16.011 1.00 81.69 75 ILE A C 1
ATOM 588 O O . ILE A 1 75 ? -13.879 -4.647 16.756 1.00 81.69 75 ILE A O 1
ATOM 592 N N . LYS A 1 76 ? -12.126 -3.287 16.507 1.00 81.06 76 LYS A N 1
ATOM 593 C CA . LYS A 1 76 ? -12.034 -2.980 17.947 1.00 81.06 76 LYS A CA 1
ATOM 594 C C . LYS A 1 76 ? -13.260 -2.234 18.479 1.00 81.06 76 LYS A C 1
ATOM 596 O O . LYS A 1 76 ? -13.656 -2.468 19.620 1.00 81.06 76 LYS A O 1
ATOM 601 N N . LYS A 1 77 ? -13.831 -1.317 17.694 1.00 82.50 77 LYS A N 1
ATOM 602 C CA . LYS A 1 77 ? -15.033 -0.570 18.089 1.00 82.50 77 LYS A CA 1
ATOM 603 C C . LYS A 1 77 ? -16.245 -1.493 18.199 1.00 82.50 77 LYS A C 1
ATOM 605 O O . LYS A 1 77 ? -16.955 -1.414 19.195 1.00 82.50 77 LYS A O 1
ATOM 610 N N . GLU A 1 78 ? -16.423 -2.383 17.230 1.00 84.06 78 GLU A N 1
ATOM 611 C CA . GLU A 1 78 ? -17.513 -3.364 17.201 1.00 84.06 78 GLU A CA 1
ATOM 612 C C . GLU A 1 78 ? -17.408 -4.368 18.360 1.00 84.06 78 GLU A C 1
ATOM 614 O O . GLU A 1 78 ? -18.385 -4.650 19.050 1.00 84.06 78 GLU A O 1
ATOM 619 N N . LEU A 1 79 ? -16.192 -4.815 18.684 1.00 83.38 79 LEU A N 1
ATOM 620 C CA . LEU A 1 79 ? -15.948 -5.698 19.827 1.00 83.38 79 LEU A CA 1
ATOM 621 C C . LEU A 1 79 ? -16.304 -5.016 21.162 1.00 83.38 79 LEU A C 1
ATOM 623 O O . LEU A 1 79 ? -16.906 -5.630 22.045 1.00 83.38 79 LEU A O 1
ATOM 627 N N . ASN A 1 80 ? -15.992 -3.724 21.298 1.00 83.81 80 ASN A N 1
ATOM 628 C CA . ASN A 1 80 ? -16.354 -2.947 22.482 1.00 83.81 80 ASN A CA 1
ATOM 629 C C . ASN A 1 80 ? -17.864 -2.690 22.594 1.00 83.81 80 ASN A C 1
ATOM 631 O O . ASN A 1 80 ? -18.377 -2.704 23.715 1.00 83.81 80 ASN A O 1
ATOM 635 N N . SER A 1 81 ? -18.577 -2.445 21.486 1.00 83.56 81 SER A N 1
ATOM 636 C CA . SER A 1 81 ? -20.035 -2.265 21.539 1.00 83.56 81 SER A CA 1
ATOM 637 C C . SER A 1 81 ? -20.728 -3.566 21.924 1.00 83.56 81 SER A C 1
ATOM 639 O O . SER A 1 81 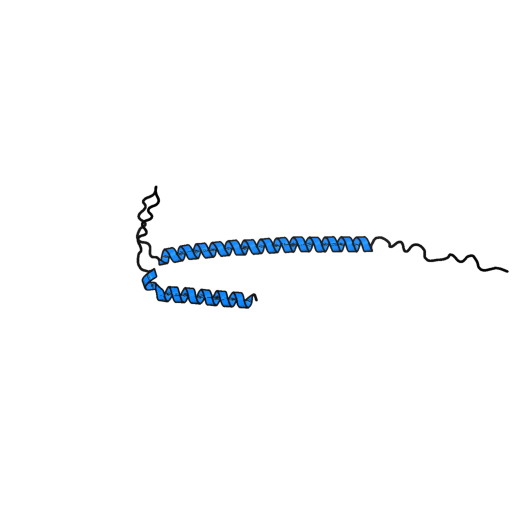? -21.537 -3.562 22.846 1.00 83.56 81 SER A O 1
ATOM 641 N N . LEU A 1 82 ? -20.324 -4.684 21.318 1.00 84.12 82 LEU A N 1
ATOM 642 C CA . LEU A 1 82 ? -20.892 -5.998 21.607 1.00 84.12 82 LEU A CA 1
ATOM 643 C C . LEU A 1 82 ? -20.637 -6.423 23.062 1.00 84.12 82 LEU A C 1
ATOM 645 O O . LEU A 1 82 ? -21.528 -6.927 23.736 1.00 84.12 82 LEU A O 1
ATOM 649 N N . THR A 1 83 ? -19.443 -6.145 23.596 1.00 87.12 83 THR A N 1
ATOM 650 C CA . THR A 1 83 ? -19.123 -6.425 25.008 1.00 87.12 83 THR A CA 1
ATOM 651 C C . THR A 1 83 ? -19.971 -5.586 25.970 1.00 87.12 83 THR A C 1
ATOM 653 O O . THR A 1 83 ? -20.381 -6.076 27.024 1.00 87.12 83 THR A O 1
ATOM 656 N N . LYS A 1 84 ? -20.251 -4.319 25.630 1.00 85.00 84 LYS A N 1
ATOM 657 C CA . LYS A 1 84 ? -21.166 -3.478 26.418 1.00 85.00 84 LYS A CA 1
ATOM 658 C C . LYS A 1 84 ? -22.585 -4.037 26.410 1.00 85.00 84 LYS A C 1
ATOM 660 O O . LYS A 1 84 ? -23.194 -4.111 27.471 1.00 85.00 84 LYS A O 1
ATOM 665 N N . GLU A 1 85 ? -23.066 -4.460 25.249 1.00 86.69 85 GLU A N 1
ATOM 666 C CA . GLU A 1 85 ? -24.416 -4.993 25.069 1.00 86.69 85 GLU A CA 1
ATOM 667 C C . GLU A 1 85 ? -24.618 -6.300 25.851 1.00 86.69 85 GLU A C 1
ATOM 669 O O . GLU A 1 85 ? -25.600 -6.449 26.575 1.00 86.69 85 GLU A O 1
ATOM 674 N N . VAL A 1 86 ? -23.629 -7.203 25.817 1.00 85.25 86 VAL A N 1
ATOM 675 C CA . VAL A 1 86 ? -23.615 -8.422 26.645 1.00 85.25 86 VAL A CA 1
ATOM 676 C C . VAL A 1 86 ? -23.684 -8.074 28.133 1.00 85.25 86 VAL A C 1
ATOM 678 O O . VAL A 1 86 ? -24.483 -8.654 28.866 1.00 85.25 86 VAL A O 1
ATOM 681 N N . ARG A 1 87 ? -22.900 -7.090 28.586 1.00 85.88 87 ARG A N 1
ATOM 682 C CA . ARG A 1 87 ? -22.882 -6.673 29.995 1.00 85.88 87 ARG A CA 1
ATOM 683 C C . ARG A 1 87 ? -24.197 -6.027 30.440 1.00 85.88 87 ARG A C 1
ATOM 685 O O . ARG A 1 87 ? -24.609 -6.214 31.584 1.00 85.88 87 ARG A O 1
ATOM 692 N N . GLU A 1 88 ? -24.851 -5.258 29.574 1.00 85.69 88 GLU A N 1
ATOM 693 C CA . GLU A 1 88 ? -26.182 -4.704 29.847 1.00 85.69 88 GLU A CA 1
ATOM 694 C C . GLU A 1 88 ? -27.236 -5.810 29.921 1.00 85.69 88 GLU A C 1
ATOM 696 O O . GLU A 1 88 ? -27.994 -5.854 30.890 1.00 85.69 88 GLU A O 1
ATOM 701 N N . LYS A 1 89 ? -27.216 -6.767 28.985 1.00 81.12 89 LYS A N 1
ATOM 702 C CA . LYS A 1 89 ? -28.117 -7.928 28.993 1.00 81.12 89 LYS A CA 1
ATOM 703 C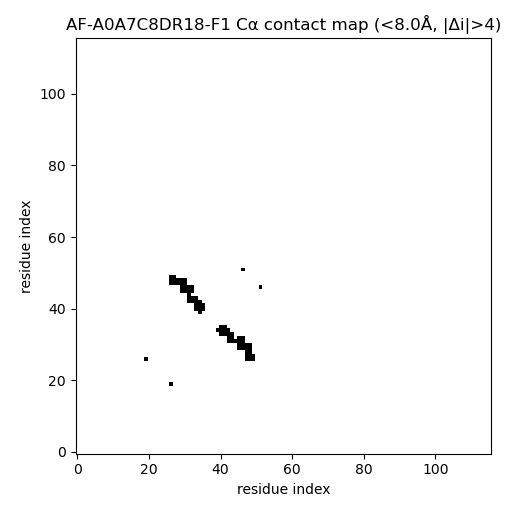 C . LYS A 1 89 ? -27.935 -8.813 30.223 1.00 81.12 89 LYS A C 1
ATOM 705 O O . LYS A 1 89 ? -28.926 -9.231 30.816 1.00 81.12 89 LYS A O 1
ATOM 710 N N . GLU A 1 90 ? -26.701 -9.051 30.666 1.00 83.75 90 GLU A N 1
ATOM 711 C CA . GLU A 1 90 ? -26.434 -9.757 31.926 1.00 83.75 90 GLU A CA 1
ATOM 712 C C . GLU A 1 90 ? -26.985 -9.000 33.141 1.00 83.75 90 GLU A C 1
ATOM 714 O O . GLU A 1 90 ? -27.513 -9.616 34.068 1.00 83.75 90 GLU A O 1
ATOM 719 N N . LYS A 1 91 ? -26.906 -7.665 33.141 1.00 82.31 91 LYS A N 1
ATOM 720 C CA . LYS A 1 91 ? -27.442 -6.829 34.220 1.00 82.31 91 LYS A CA 1
ATOM 721 C C . LYS A 1 91 ? -28.973 -6.839 34.242 1.00 82.31 91 LYS A C 1
ATOM 723 O O . LYS A 1 91 ? -29.547 -6.898 35.327 1.00 82.31 91 LYS A O 1
ATOM 728 N N . GLU A 1 92 ? -29.626 -6.829 33.080 1.00 78.94 92 GLU A N 1
ATOM 729 C CA . GLU A 1 92 ? -31.081 -6.999 32.949 1.00 78.94 92 GLU A CA 1
ATOM 730 C C . GLU A 1 92 ? -31.528 -8.375 33.454 1.00 78.9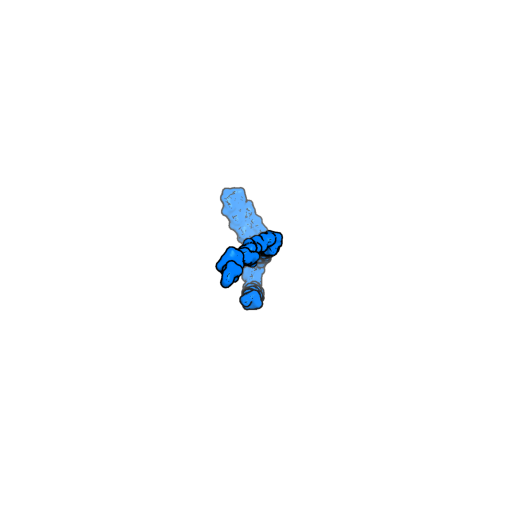4 92 GLU A C 1
ATOM 732 O O . GLU A 1 92 ? -32.459 -8.460 34.252 1.00 78.94 92 GLU A O 1
ATOM 737 N N . LEU A 1 93 ? -30.826 -9.445 33.068 1.00 75.81 93 LEU A N 1
ATOM 738 C CA . LEU A 1 93 ? -31.094 -10.804 33.548 1.00 75.81 93 LEU A CA 1
ATOM 739 C C . LEU A 1 93 ? -30.936 -10.913 35.066 1.00 75.81 93 LEU A C 1
ATOM 741 O O . LEU A 1 93 ? -31.775 -11.512 35.733 1.00 75.81 93 LEU A O 1
ATOM 745 N N . ASN A 1 94 ? -29.876 -10.325 35.618 1.00 71.56 94 ASN A N 1
ATOM 746 C CA . ASN A 1 94 ? -29.619 -10.340 37.054 1.00 71.56 94 ASN A CA 1
ATOM 747 C C . ASN A 1 94 ? -30.662 -9.502 37.815 1.00 71.56 94 ASN A C 1
ATOM 749 O O . ASN A 1 94 ? -31.181 -9.944 38.833 1.00 71.56 94 ASN A O 1
ATOM 753 N N . SER A 1 95 ? -31.063 -8.354 37.265 1.00 70.88 95 SER A N 1
ATOM 754 C CA . SER A 1 95 ? -32.164 -7.536 37.785 1.00 70.88 95 SER A CA 1
ATOM 755 C C . SER A 1 95 ? -33.493 -8.304 37.799 1.00 70.88 95 SER A C 1
ATOM 757 O O . SER A 1 95 ? -34.168 -8.341 38.822 1.00 70.88 95 SER A O 1
ATOM 759 N N . LEU A 1 96 ? -33.834 -9.001 36.709 1.00 61.00 96 LEU A N 1
ATOM 760 C CA . LEU A 1 96 ? -35.043 -9.830 36.610 1.00 61.00 96 LEU A CA 1
ATOM 761 C C . LEU A 1 96 ? -35.015 -11.052 37.538 1.00 61.00 96 LEU A C 1
ATOM 763 O O . LEU A 1 96 ? -36.069 -11.512 37.964 1.00 61.00 96 LEU A O 1
ATOM 767 N N . ARG A 1 97 ? -33.826 -11.559 37.887 1.00 60.81 97 ARG A N 1
ATOM 768 C CA . ARG A 1 97 ? -33.655 -12.651 38.859 1.00 60.81 97 ARG A CA 1
ATOM 769 C C . ARG A 1 97 ? -33.712 -12.188 40.315 1.00 60.81 97 ARG A C 1
ATOM 771 O O . ARG A 1 97 ? -33.885 -13.022 41.198 1.00 60.81 97 ARG A O 1
ATOM 778 N N . ASN A 1 98 ? -33.535 -10.889 40.551 1.00 56.34 98 ASN A N 1
ATOM 779 C CA . ASN A 1 98 ? -33.569 -10.264 41.870 1.00 56.34 98 ASN A CA 1
ATOM 780 C C . ASN A 1 98 ? -34.881 -9.517 42.146 1.00 56.34 98 ASN A C 1
ATOM 782 O O . ASN A 1 98 ? -35.057 -8.998 43.250 1.00 56.34 98 ASN A O 1
ATOM 786 N N . LEU A 1 99 ? -35.818 -9.479 41.188 1.00 52.91 99 LEU A N 1
ATOM 787 C CA . LEU A 1 99 ? -37.214 -9.296 41.557 1.00 52.91 99 LEU A CA 1
ATOM 788 C C . LEU A 1 99 ? -37.616 -10.528 42.374 1.00 52.91 99 LEU A C 1
ATOM 790 O O . LEU A 1 99 ? -37.415 -11.649 41.897 1.00 52.91 99 LEU A O 1
ATOM 794 N N . PRO A 1 100 ? -38.176 -10.355 43.583 1.00 45.09 100 PRO A N 1
ATOM 795 C CA . PRO A 1 100 ? -38.807 -11.462 44.268 1.00 45.09 100 PRO A CA 1
ATOM 796 C C . PRO A 1 100 ? -39.876 -11.979 43.313 1.00 45.09 100 PRO A C 1
ATOM 798 O O . PRO A 1 100 ? -40.852 -11.285 43.027 1.00 45.09 100 PRO A O 1
ATOM 801 N N . VAL A 1 101 ? -39.671 -13.185 42.781 1.00 47.72 101 VAL A N 1
ATOM 802 C CA . VAL A 1 101 ? -40.779 -13.982 42.280 1.00 47.72 101 VAL A CA 1
ATOM 803 C C . VAL A 1 101 ? -41.721 -14.036 43.464 1.00 47.72 101 VAL A C 1
ATOM 805 O O . VAL A 1 101 ? -41.451 -14.693 44.468 1.00 47.72 101 VAL A O 1
ATOM 808 N N . THR A 1 102 ? -42.788 -13.249 43.383 1.00 48.69 102 THR A N 1
ATOM 809 C CA . THR A 1 102 ? -44.001 -13.487 44.133 1.00 48.69 102 THR A CA 1
ATOM 810 C C . THR A 1 102 ? -44.456 -14.858 43.656 1.00 48.69 102 THR A C 1
ATOM 812 O O . THR A 1 102 ? -45.281 -14.985 42.753 1.00 48.69 102 THR A O 1
ATOM 815 N N . THR A 1 103 ? -43.864 -15.910 44.222 1.00 44.47 103 THR A N 1
ATOM 816 C CA . THR A 1 103 ? -44.550 -17.168 44.457 1.00 44.47 103 THR A CA 1
ATOM 817 C C . THR A 1 103 ? -45.689 -16.758 45.369 1.00 44.47 103 THR A C 1
ATOM 819 O O . THR A 1 103 ? -45.555 -16.729 46.58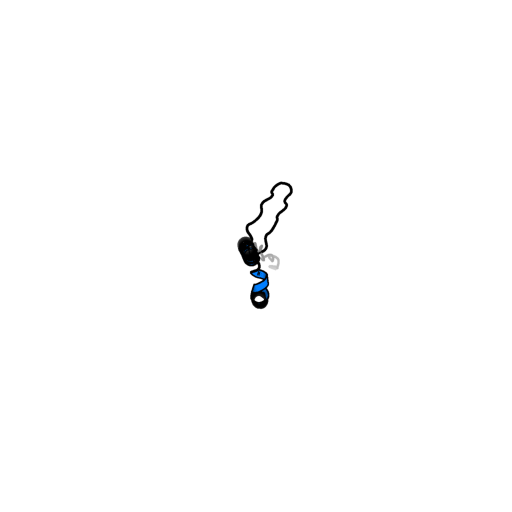6 1.00 44.47 103 THR A O 1
ATOM 822 N N . ARG A 1 104 ? -46.743 -16.247 44.724 1.00 43.56 104 ARG A N 1
ATOM 823 C CA . ARG A 1 104 ? -48.073 -16.095 45.272 1.00 43.56 104 ARG A CA 1
ATOM 824 C C . ARG A 1 104 ? -48.376 -17.442 45.899 1.00 43.56 104 ARG A C 1
ATOM 826 O O . ARG A 1 104 ? -48.470 -18.431 45.178 1.00 43.56 104 ARG A O 1
ATOM 833 N N . ASP A 1 105 ? -48.346 -17.457 47.222 1.00 42.53 105 ASP A N 1
ATOM 834 C CA . ASP A 1 105 ? -49.295 -18.152 48.073 1.00 42.53 105 ASP A CA 1
ATOM 835 C C . ASP A 1 105 ? -49.838 -19.436 47.436 1.00 42.53 105 ASP A C 1
ATOM 837 O O . ASP A 1 105 ? -50.936 -19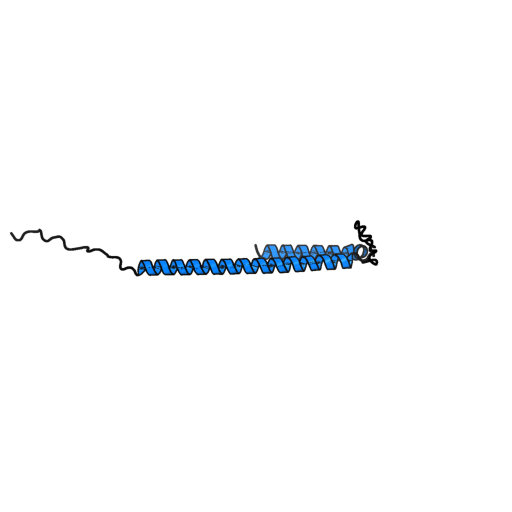.466 46.881 1.00 42.53 105 ASP A O 1
ATOM 841 N N . MET A 1 106 ? -49.045 -20.506 47.487 1.00 48.06 106 MET A N 1
ATOM 842 C CA . MET A 1 106 ? -49.616 -21.846 47.443 1.00 48.06 106 MET A CA 1
ATOM 843 C C . MET A 1 106 ? -49.762 -22.336 48.888 1.00 48.06 106 MET A C 1
ATOM 845 O O . MET A 1 106 ? -48.764 -22.601 49.552 1.00 48.06 106 MET A O 1
ATOM 849 N N . GLU A 1 107 ? -51.036 -22.438 49.290 1.00 45.16 107 GLU A N 1
ATOM 850 C CA . GLU A 1 107 ? -51.648 -23.016 50.505 1.00 45.16 107 GLU A CA 1
ATOM 851 C C . GLU A 1 107 ? -51.723 -22.170 51.795 1.00 45.16 107 GLU A C 1
ATOM 853 O O . GLU A 1 107 ? -50.754 -21.500 52.143 1.00 45.16 107 GLU A O 1
ATOM 858 N N . PRO A 1 108 ? -52.864 -22.205 52.536 1.00 43.19 108 PRO A N 1
ATOM 859 C CA . PRO A 1 108 ? -53.831 -23.312 52.619 1.00 43.19 108 PRO A CA 1
ATOM 860 C C . PRO A 1 108 ? -55.299 -22.888 52.400 1.00 43.19 108 PRO A C 1
ATOM 862 O O . PRO A 1 108 ? -55.896 -22.210 53.234 1.00 43.19 108 PRO A O 1
ATOM 865 N N . GLU A 1 109 ? -55.936 -23.368 51.331 1.00 51.97 109 GLU A N 1
ATOM 866 C CA . GLU A 1 109 ? -57.402 -23.352 51.218 1.00 51.97 109 GLU A CA 1
ATOM 867 C C . GLU A 1 109 ? -57.928 -24.785 51.273 1.00 51.97 109 GLU A C 1
ATOM 869 O O . GLU A 1 109 ? -58.307 -25.357 50.259 1.00 51.97 109 GLU A O 1
ATOM 874 N N . LYS A 1 110 ? -57.930 -25.361 52.481 1.00 45.69 110 LYS A N 1
ATOM 875 C CA . LYS A 1 110 ? -58.853 -26.434 52.890 1.00 45.69 110 LYS A CA 1
ATOM 876 C C . LYS A 1 110 ? -59.176 -26.327 54.383 1.00 45.69 110 LYS A C 1
ATOM 878 O O . LYS A 1 110 ? -58.896 -27.217 55.175 1.00 45.69 110 LYS A O 1
ATOM 883 N N . LEU A 1 111 ? -59.816 -25.221 54.758 1.00 50.25 111 LEU A N 1
ATOM 884 C CA . LEU A 1 111 ? -60.743 -25.184 55.894 1.00 50.25 111 LEU A CA 1
ATOM 885 C C . LEU A 1 111 ? -62.134 -25.580 55.379 1.00 50.25 111 LEU A C 1
ATOM 887 O O . LEU A 1 111 ? -62.998 -24.724 55.232 1.00 50.25 111 LEU A O 1
ATOM 891 N N . ALA A 1 112 ? -62.327 -26.852 55.021 1.00 51.69 112 ALA A N 1
ATOM 892 C CA . ALA A 1 112 ? -63.648 -27.386 54.674 1.00 51.69 112 ALA A CA 1
ATOM 893 C C . ALA A 1 112 ? -63.683 -28.926 54.663 1.00 51.69 112 ALA A C 1
ATOM 895 O O . ALA A 1 112 ? -64.218 -29.512 53.731 1.00 51.69 112 ALA A O 1
ATOM 896 N N . GLU A 1 113 ? -63.132 -29.598 55.677 1.00 44.03 113 GLU A N 1
ATOM 897 C CA . GLU A 1 113 ? -63.525 -30.983 55.979 1.00 44.03 113 GLU A CA 1
ATOM 898 C C . GLU A 1 113 ? -63.788 -31.113 57.485 1.00 44.03 113 GLU A C 1
ATOM 900 O O . GLU A 1 113 ? -62.881 -31.227 58.303 1.00 44.03 113 GLU A O 1
ATOM 905 N N . ALA A 1 114 ? -65.076 -30.964 57.805 1.00 45.50 114 ALA A N 1
ATOM 906 C CA . ALA A 1 114 ? -65.837 -31.714 58.798 1.00 45.50 114 ALA A CA 1
ATOM 907 C C . ALA A 1 114 ? -65.128 -32.075 60.114 1.00 45.50 114 ALA A C 1
ATOM 909 O O . ALA A 1 114 ? -64.585 -33.164 60.289 1.00 45.50 114 ALA A O 1
ATOM 910 N N . GLN A 1 115 ? -65.277 -31.185 61.096 1.00 45.94 115 GLN A N 1
ATOM 911 C CA . GLN A 1 115 ? -65.740 -31.652 62.398 1.00 45.94 115 GLN A CA 1
ATOM 912 C C . GLN A 1 115 ? -67.229 -31.988 62.249 1.00 45.94 115 GLN A C 1
ATOM 914 O O . GLN A 1 115 ? -68.035 -31.068 62.167 1.00 45.94 115 GLN A O 1
ATOM 919 N N . ASP A 1 116 ? -67.542 -33.277 62.131 1.00 39.31 116 ASP A N 1
ATOM 920 C CA . ASP A 1 116 ? -68.795 -33.926 62.556 1.00 39.31 116 ASP A CA 1
ATOM 921 C C . ASP A 1 116 ? -68.566 -35.444 62.638 1.00 39.31 116 ASP A C 1
ATOM 923 O O . ASP A 1 116 ? -68.071 -36.027 61.643 1.00 39.31 116 ASP A O 1
#